Protein AF-A0A0J3WLR8-F1 (afdb_monomer)

Foldseek 3Di:
DDVVVVVVVVVVLVVLLCVLLVQLLCVVVVNDDPVRSVVVVVVSVVPDPCVSNVNSVVVNVVVVVVVPDDD

Radius of gyration: 13.98 Å; Cα contacts (8 Å, |Δi|>4): 35; chains: 1; bounding box: 31×28×40 Å

Solvent-accessible surface area (backbone atoms only — not comparable to full-atom values): 3991 Å² total; per-residue (Å²): 135,64,74,69,63,51,51,56,49,52,48,54,48,51,50,52,19,49,53,43,19,50,48,52,48,30,42,75,72,69,76,40,54,70,71,60,47,52,55,52,50,55,59,46,58,76,77,43,65,71,64,42,52,57,51,8,50,51,54,29,50,53,48,54,52,61,74,68,53,81,130

Sequence (71 aa):
MNPRLTLTEHQRRAEAVNNVLEDIIRLHRGELSVCRAAFHFQGIQKQFDTSVFAEGITYALDRIRSENRPG

Nearest PDB structures (foldseek):
  8amz-assembly1_V  TM=4.924E-01  e=6.862E+00  Spinacia oleracea

Structure (mmCIF, N/CA/C/O backbone):
data_AF-A0A0J3WLR8-F1
#
_entry.id   AF-A0A0J3WLR8-F1
#
loop_
_atom_site.group_PDB
_atom_site.id
_atom_site.type_symbol
_atom_site.label_atom_id
_atom_site.label_alt_id
_atom_site.label_comp_id
_atom_site.label_asym_id
_atom_site.label_entity_id
_atom_site.label_seq_id
_atom_site.pdbx_PDB_ins_code
_atom_site.Cartn_x
_atom_site.Cartn_y
_atom_site.Cartn_z
_atom_site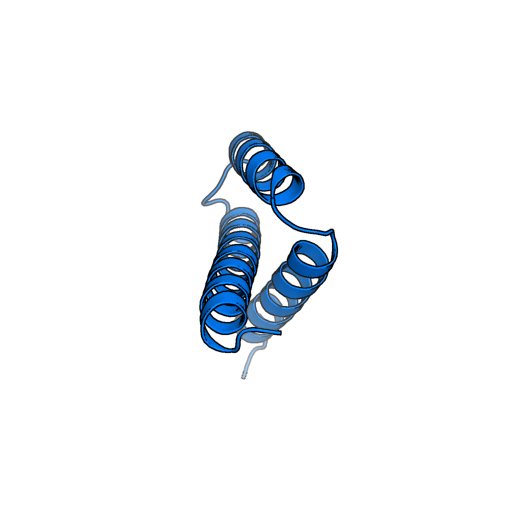.occupancy
_atom_site.B_iso_or_equiv
_atom_site.auth_seq_id
_atom_site.auth_comp_id
_atom_site.auth_asym_id
_atom_site.auth_atom_id
_atom_site.pdbx_PDB_model_num
ATOM 1 N N . MET A 1 1 ? 13.223 -12.936 -24.064 1.00 46.75 1 MET A N 1
ATOM 2 C CA . MET A 1 1 ? 13.043 -12.321 -22.729 1.00 46.75 1 MET A CA 1
ATOM 3 C C . MET A 1 1 ? 13.902 -13.104 -21.740 1.00 46.75 1 MET A C 1
ATOM 5 O O . MET A 1 1 ? 13.851 -14.326 -21.789 1.00 46.75 1 MET A O 1
ATOM 9 N N . ASN A 1 2 ? 14.779 -12.454 -20.964 1.00 46.00 2 ASN A N 1
ATOM 10 C CA . ASN A 1 2 ? 15.780 -13.140 -20.131 1.00 46.00 2 ASN A CA 1
ATOM 11 C C . ASN A 1 2 ? 15.196 -13.432 -18.728 1.00 46.00 2 ASN A C 1
ATOM 13 O O . ASN A 1 2 ? 14.931 -12.478 -17.996 1.00 46.00 2 ASN A O 1
ATOM 17 N N . PRO A 1 3 ? 15.000 -14.703 -18.331 1.00 53.19 3 PRO A N 1
ATOM 18 C CA . PRO A 1 3 ? 14.246 -15.072 -17.126 1.00 53.19 3 PRO A CA 1
ATOM 19 C C . PRO A 1 3 ? 14.892 -14.628 -15.799 1.00 53.19 3 PRO A C 1
ATOM 21 O O . PRO A 1 3 ? 14.234 -14.582 -14.761 1.00 53.19 3 PRO A O 1
ATOM 24 N N . ARG A 1 4 ? 16.186 -14.280 -15.809 1.00 50.97 4 ARG A N 1
ATOM 25 C CA . ARG A 1 4 ? 16.884 -13.742 -14.630 1.00 50.97 4 ARG A CA 1
ATOM 26 C C . ARG A 1 4 ? 16.566 -12.269 -14.365 1.00 50.97 4 ARG A C 1
ATOM 28 O O . ARG A 1 4 ? 16.450 -11.893 -13.207 1.00 50.97 4 ARG A O 1
ATOM 35 N N . LEU A 1 5 ? 16.383 -11.461 -15.416 1.00 54.28 5 LEU A N 1
ATOM 36 C CA . LEU A 1 5 ? 15.994 -10.049 -15.276 1.00 54.28 5 LEU A CA 1
ATOM 37 C C . LEU A 1 5 ? 14.561 -9.931 -14.745 1.00 54.28 5 LEU A C 1
ATOM 39 O O . LEU A 1 5 ? 14.297 -9.130 -13.853 1.00 54.28 5 LEU A O 1
ATOM 43 N N . THR A 1 6 ? 13.676 -10.817 -15.208 1.00 61.19 6 THR A N 1
ATOM 44 C CA . THR A 1 6 ? 12.283 -10.870 -14.753 1.00 61.19 6 THR A CA 1
ATOM 45 C C . THR A 1 6 ? 12.172 -11.292 -13.288 1.00 61.19 6 THR A C 1
ATOM 47 O O . THR A 1 6 ? 11.338 -10.760 -12.566 1.00 61.19 6 THR A O 1
ATOM 50 N N . LEU A 1 7 ? 13.032 -12.200 -12.800 1.00 62.31 7 LEU A N 1
ATOM 51 C CA . LEU A 1 7 ? 13.025 -12.606 -11.387 1.00 62.31 7 LEU A CA 1
ATOM 52 C C . LEU A 1 7 ? 13.357 -11.427 -10.456 1.00 62.31 7 LEU A C 1
ATOM 54 O O . LEU A 1 7 ? 12.674 -11.226 -9.455 1.00 62.31 7 LEU A O 1
ATOM 58 N N . THR A 1 8 ? 14.352 -10.611 -10.816 1.00 81.50 8 THR A N 1
ATOM 59 C CA . THR A 1 8 ? 14.712 -9.401 -10.061 1.00 81.50 8 THR A CA 1
ATOM 60 C C . THR A 1 8 ? 13.607 -8.341 -10.112 1.00 81.50 8 THR A C 1
ATOM 62 O O . THR A 1 8 ? 13.381 -7.630 -9.136 1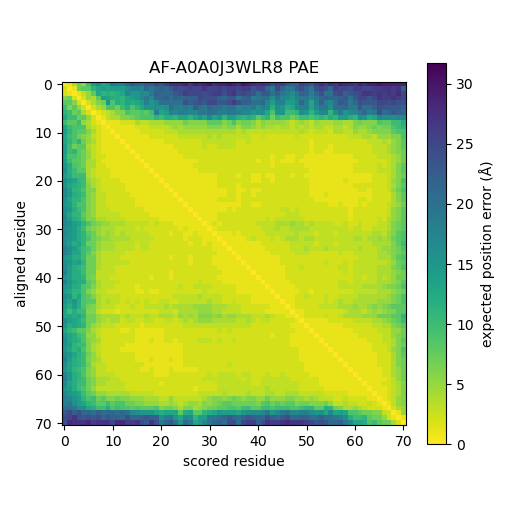.00 81.50 8 THR A O 1
ATOM 65 N N . GLU A 1 9 ? 12.879 -8.226 -11.223 1.00 84.25 9 GLU A N 1
ATOM 66 C CA . GLU A 1 9 ? 11.721 -7.327 -11.338 1.00 84.25 9 GLU A CA 1
ATOM 67 C C . GLU A 1 9 ? 10.538 -7.784 -10.484 1.00 84.25 9 GLU A C 1
ATOM 69 O O . GLU A 1 9 ? 9.959 -6.970 -9.765 1.00 84.25 9 GLU A O 1
ATOM 74 N N . HIS A 1 10 ? 10.223 -9.080 -10.487 1.00 87.38 10 HIS A N 1
ATOM 75 C CA . HIS A 1 10 ? 9.183 -9.639 -9.625 1.00 87.38 10 HIS A CA 1
ATOM 76 C C . HIS A 1 10 ? 9.521 -9.477 -8.140 1.00 87.38 10 HIS A C 1
ATOM 78 O O . HIS A 1 10 ? 8.640 -9.127 -7.359 1.00 87.38 10 HIS A O 1
ATOM 84 N N . GLN A 1 11 ? 10.788 -9.664 -7.754 1.00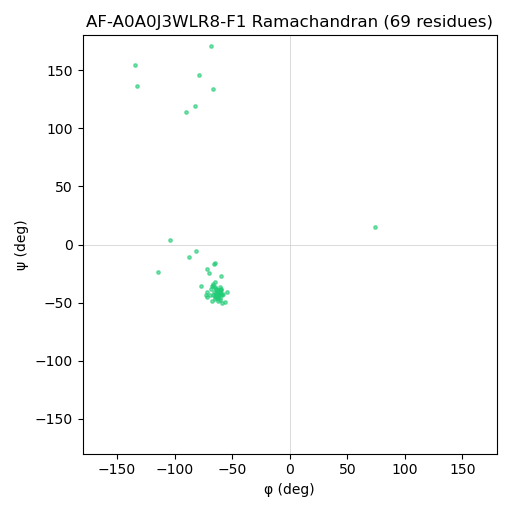 89.31 11 GLN A N 1
ATOM 85 C CA . GLN A 1 11 ? 11.248 -9.429 -6.382 1.00 89.31 11 GLN A CA 1
ATOM 86 C C . GLN A 1 11 ? 11.088 -7.964 -5.969 1.00 89.31 11 GLN A C 1
ATOM 88 O O . GLN A 1 11 ? 10.482 -7.690 -4.938 1.00 89.31 11 GLN A O 1
ATOM 93 N N . ARG A 1 12 ? 11.547 -7.022 -6.804 1.00 92.00 12 ARG A N 1
ATOM 94 C CA . ARG A 1 12 ? 11.385 -5.582 -6.546 1.00 92.00 12 ARG A CA 1
ATOM 95 C C . ARG A 1 12 ? 9.917 -5.175 -6.447 1.00 92.00 12 ARG A C 1
ATOM 97 O O . ARG A 1 12 ? 9.557 -4.373 -5.592 1.00 92.00 12 ARG A O 1
ATOM 104 N N . ARG A 1 13 ? 9.056 -5.744 -7.296 1.00 94.06 13 ARG A N 1
ATOM 105 C CA . ARG A 1 13 ? 7.610 -5.504 -7.233 1.00 94.06 13 ARG A CA 1
ATOM 106 C C . ARG A 1 13 ? 7.008 -6.052 -5.937 1.00 94.06 13 ARG A C 1
ATOM 108 O O . ARG A 1 13 ? 6.230 -5.350 -5.305 1.00 94.06 13 ARG A O 1
ATOM 115 N N . ALA A 1 14 ? 7.362 -7.273 -5.537 1.00 94.06 14 ALA A N 1
ATOM 116 C CA . ALA A 1 14 ? 6.872 -7.877 -4.298 1.00 94.06 14 ALA A CA 1
ATOM 117 C C . ALA A 1 14 ? 7.304 -7.074 -3.061 1.00 94.06 14 ALA A C 1
ATOM 119 O O . ALA A 1 14 ? 6.500 -6.843 -2.163 1.00 94.06 14 ALA A O 1
ATOM 120 N N . GLU A 1 15 ? 8.546 -6.588 -3.041 1.00 94.75 15 GLU A N 1
ATOM 121 C CA . GLU A 1 15 ? 9.037 -5.683 -2.001 1.00 94.75 15 GLU A CA 1
ATOM 122 C C . GLU A 1 15 ? 8.230 -4.379 -1.965 1.00 94.75 15 GLU A C 1
ATOM 124 O O . GLU A 1 15 ? 7.768 -3.966 -0.906 1.00 94.75 15 GLU A O 1
ATOM 129 N N . ALA A 1 16 ? 7.966 -3.771 -3.124 1.00 95.50 16 ALA A N 1
ATOM 130 C CA . ALA A 1 16 ? 7.151 -2.563 -3.204 1.00 95.50 16 ALA A CA 1
ATOM 131 C C . ALA A 1 16 ? 5.705 -2.785 -2.718 1.00 95.50 16 ALA A C 1
ATOM 133 O O . ALA A 1 16 ? 5.161 -1.934 -2.017 1.00 95.50 16 ALA A O 1
ATOM 134 N N . VAL A 1 17 ? 5.098 -3.934 -3.036 1.00 97.38 17 VAL A N 1
ATOM 135 C CA . VAL A 1 17 ? 3.768 -4.321 -2.531 1.00 97.38 17 VAL A CA 1
ATOM 136 C C . VAL A 1 17 ? 3.786 -4.464 -1.008 1.00 97.38 17 VAL A C 1
ATOM 138 O O . VAL A 1 17 ? 2.904 -3.926 -0.338 1.00 97.38 17 VAL A O 1
ATOM 141 N N . ASN A 1 18 ? 4.802 -5.131 -0.452 1.00 97.12 18 ASN A N 1
ATOM 142 C CA . ASN A 1 18 ? 4.960 -5.280 0.996 1.00 97.12 18 ASN A CA 1
ATOM 143 C C . ASN A 1 18 ? 5.150 -3.929 1.694 1.00 97.12 18 ASN A C 1
ATOM 145 O O . ASN A 1 18 ? 4.531 -3.690 2.725 1.00 97.12 18 ASN A O 1
ATOM 149 N N . ASN A 1 19 ? 5.924 -3.021 1.100 1.00 96.38 19 ASN A N 1
ATOM 150 C CA . ASN A 1 19 ? 6.115 -1.671 1.627 1.00 96.38 19 ASN A CA 1
ATOM 151 C C . ASN A 1 19 ? 4.796 -0.885 1.684 1.00 96.38 19 ASN A C 1
ATOM 153 O O . ASN A 1 19 ? 4.515 -0.230 2.686 1.00 96.38 19 ASN A O 1
ATOM 157 N N . VAL A 1 20 ? 3.954 -0.979 0.644 1.00 97.19 20 VAL A N 1
ATOM 158 C CA . VAL A 1 20 ? 2.610 -0.375 0.672 1.00 97.19 20 VAL A CA 1
ATOM 159 C C . VAL A 1 20 ? 1.749 -1.018 1.760 1.00 97.19 20 VAL A C 1
ATOM 161 O O . VAL A 1 20 ? 1.099 -0.300 2.518 1.00 97.19 20 VAL A O 1
ATOM 164 N N . LEU A 1 21 ? 1.751 -2.350 1.864 1.00 97.44 21 LEU A N 1
ATOM 165 C CA . LEU A 1 21 ? 1.010 -3.066 2.904 1.00 97.44 21 LEU A CA 1
ATOM 166 C C . LEU A 1 21 ? 1.410 -2.599 4.310 1.00 97.44 21 LEU A C 1
ATOM 168 O O . LEU A 1 21 ? 0.536 -2.280 5.118 1.00 97.44 21 LEU A O 1
ATOM 172 N N . GLU A 1 22 ? 2.710 -2.543 4.602 1.00 97.19 22 GLU A N 1
ATOM 173 C CA . GLU A 1 22 ? 3.209 -2.155 5.921 1.00 97.19 22 GLU A CA 1
ATOM 174 C C . GLU A 1 22 ? 2.841 -0.713 6.251 1.00 97.19 22 GLU A C 1
ATOM 176 O O . GLU A 1 22 ? 2.365 -0.442 7.353 1.00 97.19 22 GLU A O 1
ATOM 181 N N . ASP A 1 23 ? 2.987 0.206 5.299 1.00 97.25 23 ASP A N 1
ATOM 182 C CA . ASP A 1 23 ? 2.628 1.606 5.510 1.00 97.25 23 ASP A CA 1
ATOM 183 C C . ASP A 1 23 ? 1.134 1.784 5.792 1.00 97.25 23 ASP A C 1
ATOM 185 O O . ASP A 1 23 ? 0.777 2.541 6.695 1.00 97.25 23 ASP A O 1
ATOM 189 N N . ILE A 1 24 ? 0.249 1.074 5.082 1.00 97.56 24 ILE A N 1
ATOM 190 C CA . ILE A 1 24 ? -1.200 1.137 5.336 1.00 97.56 24 ILE A CA 1
ATOM 191 C C . ILE A 1 24 ? -1.543 0.562 6.717 1.00 97.56 24 ILE A C 1
ATOM 193 O O . ILE A 1 24 ? -2.347 1.154 7.439 1.00 97.56 24 ILE A O 1
ATOM 197 N N . ILE A 1 25 ? -0.914 -0.543 7.127 1.00 96.88 25 ILE A N 1
ATOM 198 C CA . ILE A 1 25 ? -1.111 -1.120 8.467 1.00 96.88 25 ILE A CA 1
ATOM 199 C C . ILE A 1 25 ? -0.629 -0.150 9.549 1.00 96.88 25 ILE A C 1
ATOM 201 O O . ILE A 1 25 ? -1.335 0.093 10.527 1.00 96.88 25 ILE A O 1
ATOM 205 N N . ARG A 1 26 ? 0.552 0.445 9.372 1.00 96.75 26 ARG A N 1
ATOM 206 C CA . ARG A 1 26 ? 1.113 1.399 10.333 1.00 96.75 26 ARG A CA 1
ATOM 207 C C . ARG A 1 26 ? 0.306 2.692 10.392 1.00 96.75 26 ARG A C 1
ATOM 209 O O . ARG A 1 26 ? 0.141 3.244 11.476 1.00 96.75 26 ARG A 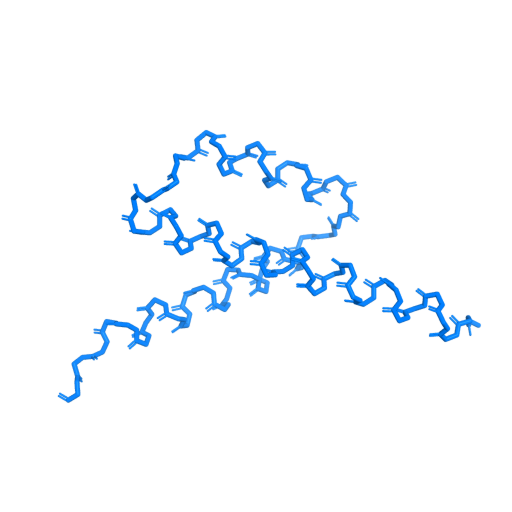O 1
ATOM 216 N N . LEU A 1 27 ? -0.243 3.155 9.267 1.00 96.88 27 LEU A N 1
ATOM 217 C CA . LEU A 1 27 ? -1.213 4.253 9.240 1.00 96.88 27 LEU A CA 1
ATOM 218 C C . LEU A 1 27 ? -2.469 3.892 10.039 1.00 96.88 27 LEU A C 1
ATOM 220 O O . LEU A 1 27 ? -2.900 4.679 10.876 1.00 96.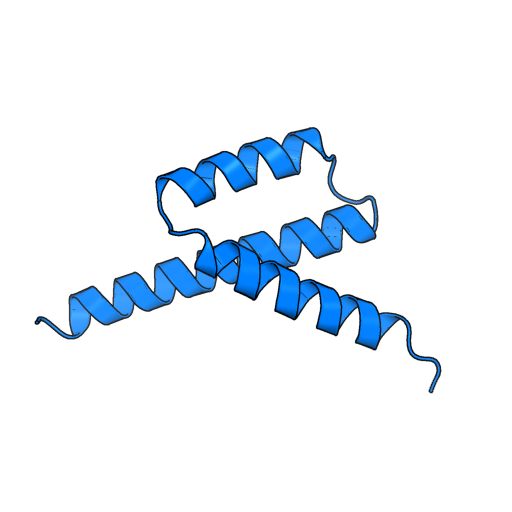88 27 LEU A O 1
ATOM 224 N N . HIS A 1 28 ? -3.028 2.697 9.822 1.00 94.94 28 HIS A N 1
ATOM 225 C CA . HIS A 1 28 ? -4.213 2.224 10.539 1.00 94.94 28 HIS A CA 1
ATOM 226 C C . HIS A 1 28 ? -3.993 2.152 12.058 1.00 94.94 28 HIS A C 1
ATOM 228 O O . HIS A 1 28 ? -4.880 2.521 12.824 1.00 94.94 28 HIS A O 1
ATOM 234 N N . ARG A 1 29 ? -2.798 1.737 12.495 1.00 95.00 29 ARG A N 1
ATOM 235 C CA . ARG A 1 29 ?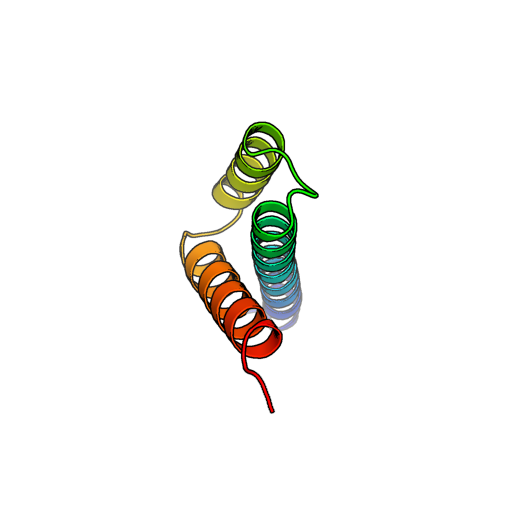 -2.411 1.652 13.915 1.00 95.00 29 ARG A CA 1
ATOM 236 C C . ARG A 1 29 ? -1.963 2.981 14.533 1.00 95.00 29 ARG A C 1
ATOM 238 O O . ARG A 1 29 ? -1.704 3.032 15.730 1.00 95.00 29 ARG A O 1
ATOM 245 N N . GLY A 1 30 ? -1.843 4.050 13.743 1.00 95.88 30 GLY A N 1
ATOM 246 C CA . GLY A 1 30 ? -1.319 5.340 14.208 1.00 95.88 30 GLY A CA 1
ATOM 247 C C . GLY A 1 30 ? 0.201 5.366 14.437 1.00 95.88 30 GLY A C 1
ATOM 248 O O . GLY A 1 30 ? 0.716 6.286 15.064 1.00 95.88 30 GLY A O 1
ATOM 249 N N . GLU A 1 31 ? 0.933 4.380 13.915 1.00 97.12 31 GLU A N 1
ATOM 250 C CA . GLU A 1 31 ? 2.393 4.230 14.029 1.00 97.12 31 GLU A CA 1
ATOM 251 C C . GLU A 1 31 ? 3.166 4.971 12.919 1.00 97.12 31 GLU A C 1
ATOM 253 O O . GLU A 1 31 ? 4.398 5.079 12.955 1.00 97.12 31 GLU A O 1
ATOM 258 N N . LEU A 1 32 ? 2.459 5.453 11.893 1.00 96.94 32 LEU A N 1
ATOM 259 C CA . LEU A 1 32 ? 3.014 6.196 10.766 1.00 96.94 32 LEU A CA 1
ATOM 260 C C . LEU A 1 32 ? 2.183 7.453 10.507 1.00 96.94 32 LEU A C 1
ATOM 262 O O . LEU A 1 32 ? 0.957 7.408 10.502 1.00 96.94 32 LEU A O 1
ATOM 266 N N . SER A 1 33 ? 2.847 8.586 10.272 1.00 97.00 33 SER A N 1
ATOM 267 C CA . SER A 1 33 ? 2.153 9.820 9.901 1.00 97.00 33 SER A CA 1
ATOM 268 C C . SER A 1 33 ? 1.768 9.814 8.422 1.00 97.00 33 SER A C 1
ATOM 270 O O . SER A 1 33 ? 2.524 9.337 7.571 1.00 97.00 33 SER A O 1
ATOM 272 N N . VAL A 1 34 ? 0.626 10.431 8.104 1.00 95.25 34 VAL A N 1
ATOM 273 C CA . VAL A 1 34 ? 0.142 10.583 6.720 1.00 95.25 34 VAL A CA 1
ATOM 274 C C . VAL A 1 34 ? 1.197 11.247 5.830 1.00 95.25 34 VAL A C 1
ATOM 276 O O . VAL A 1 34 ? 1.424 10.795 4.713 1.00 95.25 34 VAL A O 1
ATOM 279 N N . CYS A 1 35 ? 1.909 12.263 6.333 1.00 96.31 35 CYS A N 1
ATOM 280 C CA . CYS A 1 35 ? 2.968 12.938 5.577 1.00 96.31 35 CYS A CA 1
ATOM 281 C C . CYS A 1 35 ? 4.123 11.995 5.211 1.00 96.31 35 CYS A C 1
ATOM 283 O O . CYS A 1 35 ? 4.636 12.049 4.094 1.00 96.31 35 CYS A O 1
ATOM 285 N N . ARG A 1 36 ? 4.535 11.120 6.139 1.00 95.56 36 ARG A N 1
ATOM 286 C CA . ARG A 1 36 ? 5.631 10.175 5.901 1.00 95.56 36 ARG A CA 1
ATOM 287 C C . ARG A 1 36 ? 5.214 9.072 4.930 1.00 95.56 36 ARG A C 1
ATOM 289 O O . ARG A 1 36 ? 5.988 8.755 4.032 1.00 95.56 36 ARG A O 1
ATOM 296 N N . ALA A 1 37 ? 3.990 8.560 5.063 1.00 94.88 37 ALA A N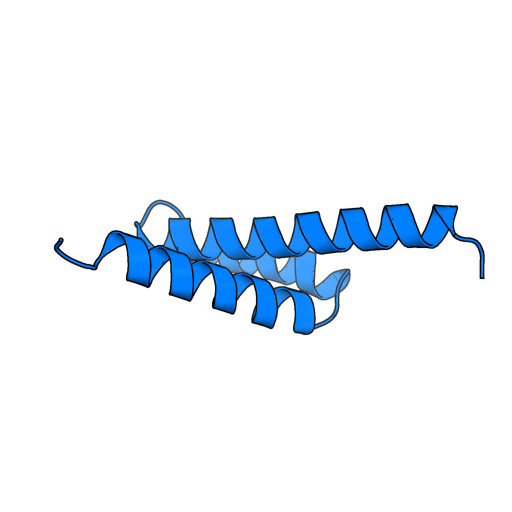 1
ATOM 297 C CA . ALA A 1 37 ? 3.428 7.600 4.117 1.00 94.88 37 ALA A CA 1
ATOM 298 C C . ALA A 1 37 ? 3.304 8.197 2.706 1.00 94.88 37 ALA A C 1
ATOM 300 O O . ALA A 1 37 ? 3.722 7.580 1.733 1.00 94.88 37 ALA A O 1
ATOM 301 N N . ALA A 1 38 ? 2.820 9.438 2.584 1.00 95.25 38 ALA A N 1
ATOM 302 C CA . ALA A 1 38 ? 2.698 10.117 1.295 1.00 95.25 38 ALA A CA 1
ATOM 303 C C . ALA A 1 38 ? 4.055 10.270 0.585 1.00 95.25 38 ALA A C 1
ATOM 305 O O . ALA A 1 38 ? 4.154 10.011 -0.614 1.00 95.25 38 ALA A O 1
ATOM 306 N N . PHE A 1 39 ? 5.110 10.639 1.320 1.00 96.12 39 PHE A N 1
ATOM 307 C CA . PHE A 1 39 ? 6.460 10.732 0.758 1.00 96.12 39 PHE A CA 1
ATOM 308 C C . PHE A 1 39 ? 6.972 9.373 0.261 1.00 96.12 39 PHE A C 1
ATOM 310 O O . PHE A 1 39 ? 7.534 9.277 -0.832 1.00 96.12 39 PHE A O 1
ATOM 317 N N . HIS A 1 40 ? 6.744 8.308 1.031 1.00 94.56 40 HIS A N 1
ATOM 318 C CA . HIS A 1 40 ? 7.156 6.964 0.638 1.00 94.56 40 HIS A CA 1
ATOM 319 C C . HIS A 1 40 ? 6.371 6.457 -0.584 1.00 94.56 40 HIS A C 1
ATOM 321 O O . HIS A 1 40 ? 6.974 5.985 -1.550 1.00 94.56 40 HIS A O 1
ATOM 327 N N . PHE A 1 41 ? 5.052 6.669 -0.617 1.00 95.25 41 PHE A N 1
ATOM 328 C CA . PHE A 1 41 ? 4.201 6.330 -1.760 1.00 95.25 41 PHE A CA 1
ATOM 329 C C . PHE A 1 41 ? 4.610 7.067 -3.034 1.00 95.25 41 PHE A C 1
ATOM 331 O O . PHE A 1 41 ? 4.665 6.448 -4.094 1.00 95.25 41 PHE A O 1
ATOM 338 N N . GLN A 1 42 ? 4.993 8.344 -2.953 1.00 94.88 42 GLN A N 1
ATOM 339 C CA . GLN A 1 42 ? 5.555 9.056 -4.107 1.00 94.88 42 GLN A CA 1
ATOM 340 C C . GLN A 1 42 ? 6.846 8.405 -4.626 1.00 94.88 42 GLN A C 1
ATOM 342 O O . GLN A 1 42 ? 7.075 8.369 -5.835 1.00 94.88 42 GLN A O 1
ATOM 347 N N . GLY A 1 43 ? 7.696 7.883 -3.737 1.00 94.12 43 GLY A N 1
ATOM 348 C CA . GLY A 1 43 ? 8.904 7.145 -4.116 1.00 94.12 43 GLY A CA 1
ATOM 349 C C . GLY A 1 43 ? 8.603 5.844 -4.864 1.00 94.12 43 GLY A C 1
ATOM 350 O O . GLY A 1 43 ? 9.285 5.521 -5.839 1.00 94.12 43 GLY A O 1
ATOM 351 N N . ILE A 1 44 ? 7.553 5.134 -4.447 1.00 92.56 44 ILE A N 1
ATOM 352 C CA . ILE A 1 44 ? 7.096 3.889 -5.079 1.00 92.56 44 ILE A CA 1
ATOM 353 C C . ILE A 1 44 ? 6.422 4.181 -6.433 1.00 92.56 44 ILE A C 1
ATOM 355 O O . ILE A 1 44 ? 6.755 3.533 -7.422 1.00 92.56 44 ILE A O 1
ATOM 359 N N . GLN A 1 45 ? 5.565 5.206 -6.528 1.00 92.12 45 GLN A N 1
ATOM 360 C CA . GLN A 1 45 ? 4.883 5.597 -7.778 1.00 92.12 45 GLN A CA 1
ATOM 361 C C . GLN A 1 45 ? 5.845 5.980 -8.909 1.00 92.12 45 GLN A C 1
ATOM 363 O O . GLN A 1 45 ? 5.509 5.847 -10.081 1.00 92.12 45 GLN A O 1
ATOM 368 N N . LYS A 1 46 ? 7.050 6.461 -8.582 1.00 93.38 46 LYS A N 1
ATOM 369 C CA . LYS A 1 46 ? 8.080 6.780 -9.585 1.00 93.38 46 LYS A CA 1
ATOM 370 C C . LYS A 1 46 ? 8.701 5.542 -10.234 1.00 93.38 46 LYS A C 1
ATOM 372 O O . LYS A 1 46 ? 9.317 5.667 -11.287 1.00 93.38 46 LYS A O 1
ATOM 377 N N . GLN A 1 47 ? 8.604 4.383 -9.586 1.00 91.12 47 GLN A N 1
ATOM 378 C CA . GLN A 1 47 ? 9.304 3.157 -9.978 1.00 91.12 47 GLN A CA 1
ATOM 379 C C . GLN A 1 47 ? 8.354 2.043 -10.421 1.00 91.12 47 GLN A C 1
ATOM 381 O O . GLN A 1 47 ? 8.768 1.155 -11.164 1.00 91.12 47 GLN A O 1
ATOM 386 N N . PHE A 1 48 ? 7.099 2.088 -9.976 1.00 92.62 48 PHE A N 1
ATOM 387 C CA . PHE A 1 48 ? 6.114 1.043 -10.205 1.00 92.62 48 PHE A CA 1
ATOM 388 C C . PHE A 1 48 ? 4.775 1.626 -10.643 1.00 92.62 48 PHE A C 1
ATOM 390 O O . PHE A 1 48 ? 4.425 2.761 -10.321 1.00 92.62 48 PHE A O 1
ATOM 397 N N . ASP A 1 49 ? 4.010 0.811 -11.361 1.00 91.25 49 ASP A N 1
ATOM 398 C CA . ASP A 1 49 ? 2.643 1.137 -11.737 1.00 91.25 49 ASP A CA 1
ATOM 399 C C . ASP A 1 49 ? 1.687 1.155 -10.526 1.00 91.25 49 ASP A C 1
ATOM 401 O O . ASP A 1 49 ? 1.998 0.731 -9.408 1.00 91.25 49 ASP A O 1
ATOM 405 N N . THR A 1 50 ? 0.465 1.632 -10.761 1.00 91.62 50 THR A N 1
ATOM 406 C CA . THR A 1 50 ? -0.577 1.708 -9.729 1.00 91.62 50 THR A CA 1
ATOM 407 C C . THR A 1 50 ? -1.026 0.328 -9.221 1.00 91.62 50 THR A C 1
ATOM 409 O O . THR A 1 50 ? -1.632 0.250 -8.152 1.00 91.62 50 THR A O 1
ATOM 412 N N . SER A 1 51 ? -0.713 -0.772 -9.923 1.00 94.00 51 SER A N 1
ATOM 413 C CA . SER A 1 51 ? -1.113 -2.122 -9.498 1.00 94.00 51 SER A CA 1
ATOM 414 C C . SER A 1 51 ? -0.454 -2.527 -8.180 1.00 94.00 51 SER A C 1
ATOM 416 O O . SER A 1 51 ? -1.090 -3.197 -7.371 1.00 94.00 51 SER A O 1
ATOM 418 N N . VAL A 1 52 ? 0.772 -2.055 -7.919 1.00 95.38 52 VAL A N 1
ATOM 419 C CA . VAL A 1 52 ? 1.476 -2.279 -6.644 1.00 95.38 52 VAL A CA 1
ATOM 420 C C . VAL A 1 52 ? 0.685 -1.714 -5.466 1.00 95.38 52 VAL A C 1
ATOM 422 O O . VAL A 1 52 ? 0.586 -2.349 -4.418 1.00 95.38 52 VAL A O 1
ATOM 425 N N . PHE A 1 53 ? 0.065 -0.547 -5.652 1.00 95.81 53 PHE A N 1
ATOM 426 C CA . PHE A 1 53 ? -0.752 0.084 -4.619 1.00 95.81 53 PHE A CA 1
ATOM 427 C C . PHE A 1 53 ? -2.066 -0.651 -4.409 1.00 95.81 53 PHE A C 1
ATOM 429 O O . PHE A 1 53 ? -2.444 -0.899 -3.268 1.00 95.81 53 PHE A O 1
ATOM 436 N N . ALA A 1 54 ? -2.751 -1.020 -5.493 1.00 95.94 54 ALA A N 1
ATOM 437 C CA . ALA A 1 54 ? -4.001 -1.768 -5.407 1.00 95.94 54 ALA A CA 1
ATOM 438 C C . ALA A 1 54 ? -3.804 -3.099 -4.665 1.00 95.94 54 ALA A C 1
ATOM 440 O O . ALA A 1 54 ? -4.594 -3.444 -3.787 1.00 95.94 54 ALA A O 1
ATOM 441 N N . GLU A 1 55 ? -2.720 -3.811 -4.971 1.00 97.44 55 GLU A N 1
ATOM 442 C CA . GLU A 1 55 ? -2.377 -5.073 -4.320 1.00 97.44 55 GLU A CA 1
ATOM 443 C C . GLU A 1 55 ? -1.993 -4.876 -2.847 1.00 97.44 55 GLU A C 1
ATOM 445 O O . GLU A 1 55 ? -2.571 -5.522 -1.975 1.00 97.44 55 GLU A O 1
ATOM 450 N N . GLY A 1 56 ? -1.104 -3.921 -2.545 1.00 96.88 56 GLY A N 1
ATOM 451 C CA . GLY A 1 56 ? -0.705 -3.622 -1.167 1.00 96.88 56 GLY A CA 1
ATOM 452 C C . GLY A 1 56 ? -1.880 -3.183 -0.284 1.00 96.88 56 GLY A C 1
ATOM 453 O O . GLY A 1 56 ? -2.011 -3.652 0.846 1.00 96.88 56 GLY A O 1
ATOM 454 N N . ILE A 1 57 ? -2.784 -2.347 -0.810 1.00 96.44 57 ILE A N 1
ATOM 455 C CA . ILE A 1 57 ? -4.014 -1.933 -0.115 1.00 96.44 57 ILE A CA 1
ATOM 456 C C . ILE A 1 57 ? -4.940 -3.132 0.100 1.00 96.44 57 ILE A C 1
ATOM 458 O O . ILE A 1 57 ? -5.483 -3.282 1.192 1.00 96.44 57 ILE A O 1
ATOM 462 N N . THR A 1 58 ? -5.111 -3.997 -0.904 1.00 97.56 58 THR A N 1
ATOM 463 C CA . THR A 1 58 ? -5.958 -5.196 -0.786 1.00 97.56 58 THR A CA 1
ATOM 464 C C . THR A 1 58 ? -5.466 -6.094 0.347 1.00 97.56 58 THR A C 1
ATOM 466 O O . THR A 1 58 ? -6.238 -6.425 1.247 1.00 97.56 58 THR A O 1
ATOM 469 N N . TYR A 1 59 ? -4.168 -6.405 0.373 1.00 97.25 59 TYR A N 1
ATOM 470 C CA . TYR A 1 59 ? -3.585 -7.224 1.435 1.00 97.25 59 TYR A CA 1
ATOM 471 C C . TYR A 1 59 ? -3.661 -6.549 2.809 1.00 97.25 59 TYR A C 1
ATOM 473 O O . TYR A 1 59 ? -3.935 -7.215 3.810 1.00 97.25 59 TYR A O 1
ATOM 481 N N . ALA A 1 60 ? -3.460 -5.231 2.881 1.00 96.69 60 ALA A N 1
ATOM 482 C CA . ALA A 1 60 ? -3.585 -4.501 4.136 1.00 96.69 60 ALA A CA 1
ATOM 483 C C . ALA A 1 60 ? -5.021 -4.542 4.677 1.00 96.69 60 ALA A C 1
ATOM 485 O O . ALA A 1 60 ? -5.219 -4.794 5.864 1.00 96.69 60 ALA A O 1
ATOM 486 N N . LEU A 1 61 ? -6.028 -4.352 3.819 1.00 95.56 61 LEU A N 1
ATOM 487 C CA . 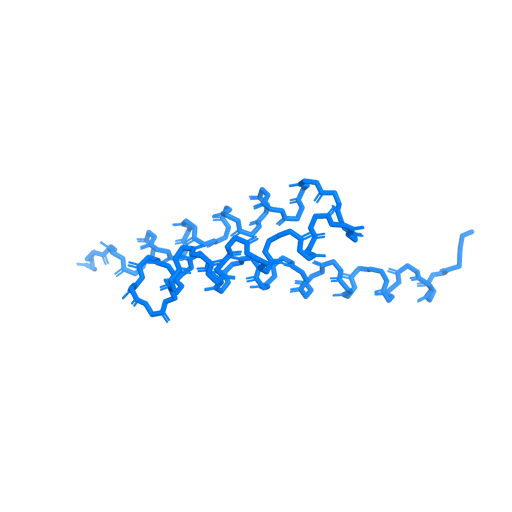LEU A 1 61 ? -7.438 -4.431 4.207 1.00 95.56 61 LEU A CA 1
ATOM 488 C C . LEU A 1 61 ? -7.816 -5.830 4.699 1.00 95.56 61 LEU A C 1
ATOM 490 O O . LEU A 1 61 ? -8.518 -5.944 5.704 1.00 95.56 61 LEU A O 1
ATOM 494 N N . ASP A 1 62 ? -7.339 -6.884 4.039 1.00 95.31 62 ASP A N 1
ATOM 495 C CA . ASP A 1 62 ? -7.576 -8.260 4.481 1.00 95.31 62 ASP A CA 1
ATOM 496 C C . ASP A 1 62 ? -6.933 -8.535 5.843 1.00 95.31 62 ASP A C 1
ATOM 498 O O . ASP A 1 62 ? -7.573 -9.111 6.728 1.00 95.31 62 ASP A O 1
ATOM 502 N N . ARG A 1 63 ? -5.711 -8.040 6.065 1.00 93.75 63 ARG A N 1
ATOM 503 C CA . ARG A 1 63 ? -5.036 -8.158 7.359 1.00 93.75 63 ARG A CA 1
ATOM 504 C C . ARG A 1 63 ? -5.763 -7.395 8.462 1.00 93.75 63 ARG A C 1
ATOM 506 O O . ARG A 1 63 ? -6.052 -7.977 9.504 1.00 93.75 63 ARG A O 1
ATOM 513 N N . ILE A 1 64 ? -6.149 -6.147 8.214 1.00 93.69 64 ILE A N 1
ATOM 514 C CA . ILE A 1 64 ? -6.932 -5.338 9.159 1.00 93.69 64 ILE A CA 1
ATOM 515 C C . ILE A 1 64 ? -8.256 -6.036 9.494 1.00 93.69 64 ILE A C 1
ATOM 517 O O . ILE A 1 64 ? -8.644 -6.107 10.658 1.00 93.69 64 ILE A O 1
ATOM 521 N N . ARG A 1 65 ? -8.945 -6.608 8.500 1.00 92.25 65 ARG A N 1
ATOM 522 C CA . ARG A 1 65 ? -10.172 -7.386 8.732 1.00 92.25 65 ARG A CA 1
ATOM 523 C C . ARG A 1 65 ? -9.917 -8.617 9.593 1.00 92.25 65 ARG A C 1
ATOM 525 O O . ARG A 1 65 ? -10.734 -8.909 10.460 1.00 92.25 65 ARG A O 1
ATOM 532 N N . SER A 1 66 ? -8.816 -9.331 9.360 1.00 90.00 66 SER A N 1
ATOM 533 C CA . SER A 1 66 ? -8.454 -10.506 10.159 1.00 90.00 66 SER A CA 1
ATOM 534 C C . SER A 1 66 ? -8.135 -10.154 11.616 1.00 90.00 66 SER A C 1
ATOM 536 O O . SER A 1 66 ? -8.546 -10.888 12.507 1.00 90.00 66 SER A O 1
ATOM 538 N N . GLU A 1 67 ? -7.496 -9.005 11.867 1.00 87.12 67 GLU A N 1
ATOM 539 C CA . GLU A 1 67 ? -7.167 -8.515 13.216 1.00 87.12 67 GLU A CA 1
ATOM 540 C C . GLU A 1 67 ? -8.415 -8.069 14.002 1.00 87.12 67 GLU A C 1
ATOM 542 O O . GLU A 1 67 ? -8.411 -8.097 15.229 1.00 87.12 67 GLU A O 1
ATOM 547 N N . ASN A 1 68 ? -9.497 -7.699 13.307 1.00 80.25 68 ASN A N 1
ATOM 548 C CA . ASN A 1 68 ? -10.730 -7.172 13.905 1.00 80.25 68 ASN A CA 1
ATOM 549 C C . ASN A 1 68 ? -11.898 -8.176 13.958 1.00 80.25 68 ASN A C 1
ATOM 551 O O . ASN A 1 68 ? -12.999 -7.802 14.368 1.00 80.25 68 ASN A O 1
ATOM 555 N N . ARG A 1 69 ? -11.712 -9.438 13.543 1.00 77.56 69 ARG A N 1
ATOM 556 C CA . ARG A 1 69 ? -12.741 -10.472 13.740 1.00 77.56 69 ARG A CA 1
ATOM 557 C C . ARG A 1 69 ? -12.640 -11.037 15.162 1.00 77.56 69 ARG A C 1
ATOM 559 O O . ARG A 1 69 ? -11.605 -11.618 15.483 1.00 77.56 69 ARG A O 1
AT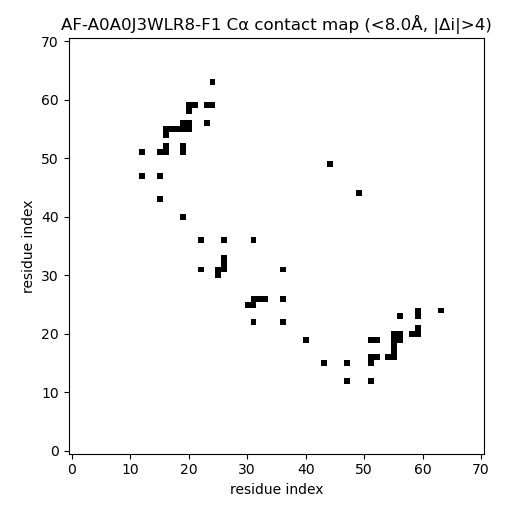OM 566 N N . PRO A 1 70 ? -13.689 -10.924 16.000 1.00 61.53 70 PRO A N 1
ATOM 567 C CA . PRO A 1 70 ? -13.763 -11.726 17.210 1.00 61.53 70 PRO A CA 1
ATOM 568 C C . PRO A 1 70 ? -13.927 -13.194 16.795 1.00 61.53 70 PRO A C 1
ATOM 570 O O . PRO A 1 70 ? -14.693 -13.492 15.873 1.00 61.53 70 PRO A O 1
ATOM 573 N N . GLY A 1 71 ? -13.147 -14.078 17.419 1.00 58.91 71 GLY A N 1
ATOM 574 C CA . GLY A 1 71 ? -13.369 -15.523 17.338 1.00 58.91 71 GLY A CA 1
ATOM 575 C C . GLY A 1 71 ? -14.716 -15.924 17.923 1.00 58.91 71 GLY A C 1
ATOM 576 O O . GLY A 1 71 ? -15.235 -15.168 18.777 1.00 58.91 71 GLY A O 1
#

pLDDT: mean 88.99, std 13.7, range [46.0, 97.56]

Organism: Escherichia coli (NCBI:txid562)

Mean predicted aligned error: 5.54 Å

Secondary structure (DSSP, 8-state):
--HHHHHHHHHHHHHHHHHHHHHHHHHHTTSS-HHHHHHHHHHHHTTS-THHHHHHHHHHHHHHHHHT---